Protein AF-A0AAN8PST0-F1 (afdb_monomer)

Structure (mmCIF, N/CA/C/O backbone):
data_AF-A0AAN8PST0-F1
#
_entry.id   AF-A0AAN8PST0-F1
#
loop_
_atom_site.group_PDB
_atom_site.id
_atom_site.type_symbol
_atom_site.label_atom_id
_atom_site.label_alt_id
_atom_site.label_comp_id
_atom_site.label_asym_id
_atom_site.label_entity_id
_atom_site.label_seq_id
_atom_site.pdbx_PDB_ins_code
_atom_site.Cartn_x
_atom_site.Cartn_y
_atom_site.Cartn_z
_atom_site.occupancy
_atom_site.B_iso_or_equiv
_atom_site.auth_seq_id
_atom_site.auth_comp_id
_atom_site.auth_asym_id
_atom_site.auth_atom_id
_atom_site.pdbx_PDB_model_num
ATOM 1 N N . MET A 1 1 ? 13.236 -20.912 12.919 1.00 39.41 1 MET A N 1
ATOM 2 C CA . MET A 1 1 ? 12.197 -20.122 12.227 1.00 39.41 1 MET A CA 1
ATOM 3 C C . MET A 1 1 ? 12.856 -19.506 11.008 1.00 39.41 1 MET A C 1
ATOM 5 O O . MET A 1 1 ? 13.842 -18.802 11.177 1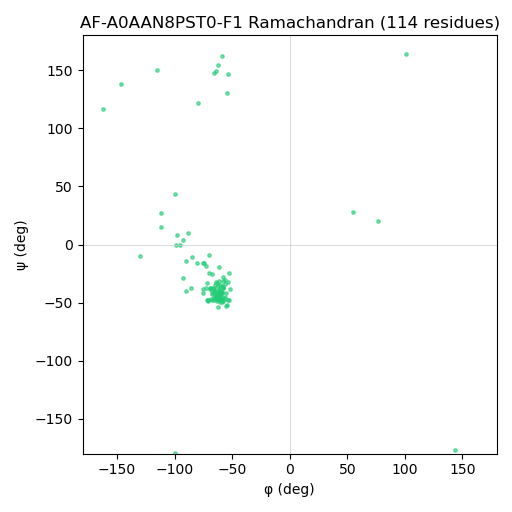.00 39.41 1 MET A O 1
ATOM 9 N N . ALA A 1 2 ? 12.441 -19.889 9.801 1.00 39.62 2 ALA A N 1
ATOM 10 C CA . ALA A 1 2 ? 13.000 -19.311 8.583 1.00 39.62 2 ALA A CA 1
ATOM 11 C C . ALA A 1 2 ? 12.338 -17.950 8.358 1.00 39.62 2 ALA A C 1
ATOM 13 O O . ALA A 1 2 ? 11.114 -17.884 8.284 1.00 39.62 2 ALA A O 1
ATOM 14 N N . ALA A 1 3 ? 13.145 -16.894 8.286 1.00 46.69 3 ALA A N 1
ATOM 15 C CA . ALA A 1 3 ? 12.686 -15.595 7.822 1.00 46.69 3 ALA A CA 1
ATOM 16 C C . ALA A 1 3 ? 12.045 -15.768 6.437 1.00 46.69 3 ALA A C 1
ATOM 18 O O . ALA A 1 3 ? 12.631 -16.429 5.569 1.00 46.69 3 ALA A O 1
ATOM 19 N N . SER A 1 4 ? 10.841 -15.226 6.250 1.00 51.72 4 SER A N 1
ATOM 20 C CA . SER A 1 4 ? 10.170 -15.207 4.945 1.00 51.72 4 SER A CA 1
ATOM 21 C C . SER A 1 4 ? 11.110 -14.572 3.910 1.00 51.72 4 SER A C 1
ATOM 23 O O . SER A 1 4 ? 11.889 -13.678 4.245 1.00 51.72 4 SER A O 1
ATOM 25 N N . ALA A 1 5 ? 11.068 -15.010 2.647 1.00 52.78 5 ALA A N 1
ATOM 26 C CA . ALA A 1 5 ? 11.904 -14.444 1.580 1.00 52.78 5 ALA A CA 1
ATOM 27 C C . ALA A 1 5 ? 11.778 -12.906 1.470 1.00 52.78 5 ALA A C 1
ATOM 29 O O . ALA A 1 5 ? 12.728 -12.246 1.052 1.00 52.78 5 ALA A O 1
ATOM 30 N N . ASN A 1 6 ? 10.655 -12.338 1.929 1.00 53.59 6 ASN A N 1
ATOM 31 C CA . ASN A 1 6 ? 10.428 -10.894 2.010 1.00 53.59 6 ASN A CA 1
ATOM 32 C C . ASN A 1 6 ? 11.248 -10.195 3.109 1.00 53.59 6 ASN A C 1
ATOM 34 O O . ASN A 1 6 ? 11.686 -9.066 2.925 1.00 53.59 6 ASN A O 1
ATOM 38 N N . GLU A 1 7 ? 11.520 -10.851 4.239 1.00 55.12 7 GLU A N 1
ATOM 39 C CA . GLU A 1 7 ? 12.299 -10.251 5.335 1.00 55.12 7 GLU A CA 1
ATOM 40 C C . GLU A 1 7 ? 13.781 -10.084 4.979 1.00 55.12 7 GLU A C 1
ATOM 42 O O . GLU A 1 7 ? 14.452 -9.205 5.513 1.00 55.12 7 GLU A O 1
ATOM 47 N N . ARG A 1 8 ? 14.288 -10.899 4.046 1.00 56.03 8 ARG A N 1
ATOM 48 C CA . ARG A 1 8 ? 15.674 -10.826 3.552 1.00 56.03 8 ARG A CA 1
ATOM 49 C C . ARG A 1 8 ? 15.897 -9.733 2.505 1.00 56.03 8 ARG A C 1
ATOM 51 O O . ARG A 1 8 ? 17.044 -9.379 2.263 1.00 56.03 8 ARG A O 1
ATOM 58 N N . ASN A 1 9 ? 14.822 -9.201 1.926 1.00 63.91 9 ASN A N 1
ATOM 59 C CA . ASN A 1 9 ? 14.846 -8.154 0.904 1.00 63.91 9 ASN A CA 1
ATOM 60 C C . ASN A 1 9 ? 14.276 -6.829 1.427 1.00 63.91 9 ASN A C 1
ATOM 62 O O . ASN A 1 9 ? 13.748 -6.043 0.645 1.00 63.91 9 ASN A O 1
ATOM 66 N N . ARG A 1 10 ? 14.360 -6.577 2.739 1.00 75.50 10 ARG A N 1
ATOM 67 C CA . ARG A 1 10 ? 13.925 -5.301 3.314 1.00 75.50 10 ARG A CA 1
ATOM 68 C C . ARG A 1 10 ? 14.794 -4.145 2.845 1.00 75.50 10 ARG A C 1
ATOM 70 O O . ARG A 1 10 ? 15.994 -4.291 2.628 1.00 75.50 10 ARG A O 1
ATOM 77 N N . GLY A 1 11 ? 14.159 -2.988 2.735 1.00 83.44 11 GLY A N 1
ATOM 78 C CA . GLY A 1 11 ? 14.768 -1.757 2.256 1.00 83.44 11 GLY A CA 1
ATOM 79 C C . GLY A 1 11 ? 13.778 -0.945 1.428 1.00 83.44 11 GLY A C 1
ATOM 80 O O . GLY A 1 11 ? 12.618 -1.347 1.290 1.00 83.44 11 GLY A O 1
ATOM 81 N N . PRO A 1 12 ? 14.227 0.187 0.873 1.00 88.62 12 PRO A N 1
ATOM 82 C CA . PRO A 1 12 ? 13.383 0.992 0.014 1.00 88.62 12 PRO A CA 1
ATOM 83 C C . PRO A 1 12 ? 13.015 0.226 -1.260 1.00 88.62 12 PRO A C 1
ATOM 85 O O . PRO A 1 12 ? 13.781 -0.601 -1.768 1.00 88.62 12 PRO A O 1
ATOM 88 N N . MET A 1 13 ? 11.828 0.522 -1.781 1.00 92.31 13 MET A N 1
ATOM 89 C CA . MET A 1 1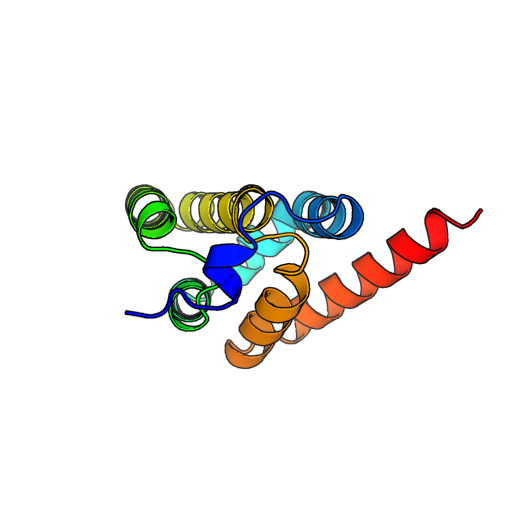3 ? 11.450 0.153 -3.141 1.00 92.31 13 MET A CA 1
ATOM 90 C C . MET A 1 13 ? 12.411 0.767 -4.163 1.00 92.31 13 MET A C 1
ATOM 92 O O . MET A 1 13 ? 13.116 1.732 -3.871 1.00 92.31 13 MET A O 1
ATOM 96 N N . ASN A 1 14 ? 12.406 0.233 -5.386 1.00 92.38 14 ASN A N 1
ATOM 97 C CA . ASN A 1 14 ? 13.058 0.919 -6.499 1.00 92.38 14 ASN A CA 1
ATOM 98 C C . ASN A 1 14 ? 12.395 2.288 -6.770 1.00 92.38 14 ASN A C 1
ATOM 100 O O . ASN A 1 14 ? 11.210 2.484 -6.485 1.00 92.38 14 ASN A O 1
ATOM 104 N N . ASP A 1 15 ? 13.155 3.222 -7.348 1.00 93.00 15 ASP A N 1
ATOM 105 C CA . ASP A 1 15 ? 12.728 4.617 -7.540 1.00 93.00 15 ASP A CA 1
ATOM 106 C C . ASP A 1 15 ? 11.448 4.751 -8.377 1.00 93.00 15 ASP A C 1
ATOM 108 O O . ASP A 1 15 ? 10.611 5.616 -8.111 1.00 93.00 15 ASP A O 1
ATOM 112 N N . LEU A 1 16 ? 11.275 3.877 -9.373 1.00 93.50 16 LEU A N 1
ATOM 113 C CA . LEU A 1 16 ? 10.095 3.846 -10.233 1.00 93.50 16 LEU A CA 1
ATOM 114 C C . LEU A 1 16 ? 8.833 3.540 -9.416 1.00 93.50 16 LEU A C 1
ATOM 116 O O . LEU A 1 16 ? 7.862 4.299 -9.461 1.00 93.50 16 LEU A O 1
ATOM 120 N N . ASP A 1 17 ? 8.847 2.447 -8.659 1.00 94.81 17 ASP A N 1
ATOM 121 C CA . ASP A 1 17 ? 7.717 2.008 -7.842 1.00 94.81 17 ASP A CA 1
ATOM 122 C C . ASP A 1 17 ? 7.453 2.970 -6.680 1.00 94.81 17 ASP A C 1
ATOM 124 O O . ASP A 1 17 ? 6.296 3.327 -6.426 1.00 94.81 17 ASP A O 1
ATOM 128 N N . TYR A 1 18 ? 8.519 3.463 -6.040 1.00 94.94 18 TYR A N 1
ATOM 129 C CA . TYR A 1 18 ? 8.438 4.504 -5.016 1.00 94.94 18 TYR A CA 1
ATOM 130 C C . TYR A 1 18 ? 7.703 5.734 -5.562 1.00 94.94 18 TYR A C 1
ATOM 132 O O . TYR A 1 18 ? 6.710 6.187 -4.987 1.00 94.94 18 TYR A O 1
ATOM 140 N N . TYR A 1 19 ? 8.136 6.244 -6.719 1.00 95.12 19 TYR A N 1
ATOM 141 C CA . TYR A 1 19 ? 7.522 7.404 -7.361 1.00 95.12 19 TYR A CA 1
ATOM 142 C C . TYR A 1 19 ? 6.047 7.163 -7.699 1.00 95.12 19 TYR A C 1
ATOM 144 O O . TYR A 1 19 ? 5.211 8.046 -7.494 1.00 95.12 19 TYR A O 1
ATOM 152 N N . VAL A 1 20 ? 5.696 5.978 -8.207 1.00 96.69 20 VAL A N 1
ATOM 153 C CA . VAL A 1 20 ? 4.311 5.649 -8.577 1.00 96.69 20 VAL A CA 1
ATOM 154 C C . VAL A 1 20 ? 3.390 5.670 -7.358 1.00 96.69 20 VAL A C 1
ATOM 156 O O . VAL A 1 20 ? 2.291 6.231 -7.449 1.00 96.69 20 VAL A O 1
ATOM 159 N N . ILE A 1 21 ? 3.821 5.103 -6.227 1.00 96.06 21 ILE A N 1
ATOM 160 C CA . ILE A 1 21 ? 3.046 5.130 -4.978 1.00 96.06 21 ILE A CA 1
ATOM 161 C C . ILE A 1 21 ? 2.971 6.560 -4.440 1.00 96.06 21 ILE A C 1
ATOM 163 O O . ILE A 1 21 ? 1.872 7.047 -4.163 1.00 96.06 21 ILE A O 1
ATOM 167 N N . GLN A 1 22 ? 4.101 7.268 -4.369 1.00 96.44 22 GLN A N 1
ATOM 168 C CA . GLN A 1 22 ? 4.169 8.638 -3.859 1.00 96.44 22 GLN A CA 1
ATOM 169 C C . GLN A 1 22 ? 3.267 9.593 -4.654 1.00 96.44 22 GLN A C 1
ATOM 171 O O . GLN A 1 22 ? 2.471 10.334 -4.074 1.00 96.44 22 GLN A O 1
ATOM 176 N N . LYS A 1 23 ? 3.318 9.539 -5.989 1.00 96.88 23 LYS A N 1
ATOM 177 C CA . LYS A 1 23 ? 2.478 10.358 -6.877 1.00 96.88 23 LYS A CA 1
ATOM 178 C C . LYS A 1 23 ? 0.985 10.091 -6.685 1.00 96.88 23 LYS A C 1
ATOM 180 O O . LYS A 1 23 ? 0.167 10.987 -6.881 1.00 96.88 23 LYS A O 1
ATOM 185 N N . ASN A 1 24 ? 0.621 8.863 -6.324 1.00 97.12 24 ASN A N 1
ATOM 186 C CA . ASN A 1 24 ? -0.764 8.448 -6.125 1.00 97.12 24 ASN A CA 1
ATOM 187 C C . ASN A 1 24 ? -1.205 8.475 -4.651 1.00 97.12 24 ASN A C 1
ATOM 189 O O . ASN A 1 24 ? -2.320 8.041 -4.361 1.00 97.12 24 ASN A O 1
ATOM 193 N N . MET A 1 25 ? -0.392 9.007 -3.732 1.00 95.94 25 MET A N 1
ATOM 194 C CA . MET A 1 25 ? -0.622 8.928 -2.284 1.00 95.94 25 MET A CA 1
ATOM 195 C C . MET A 1 25 ? -2.016 9.410 -1.862 1.00 95.94 25 MET A 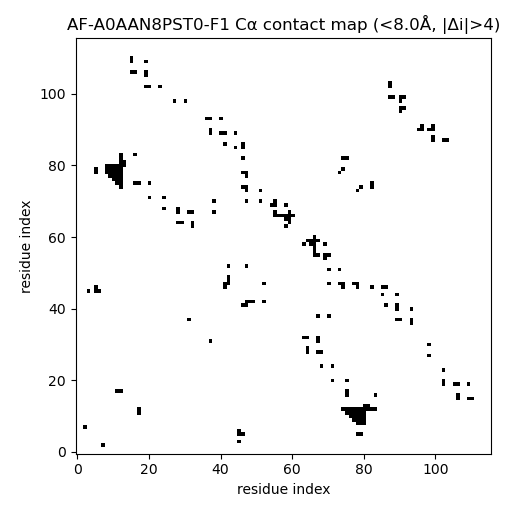C 1
ATOM 197 O O . MET A 1 25 ? -2.724 8.719 -1.129 1.00 95.94 25 MET A O 1
ATOM 201 N N . GLU A 1 26 ? -2.450 10.575 -2.349 1.00 95.50 26 GLU A N 1
ATOM 202 C CA . GLU A 1 26 ? -3.765 11.122 -2.001 1.00 95.50 26 GLU A CA 1
ATOM 203 C C . GLU A 1 26 ? -4.913 10.241 -2.509 1.00 95.50 26 GLU A C 1
ATOM 205 O O . GLU A 1 26 ? -5.844 9.936 -1.759 1.00 95.50 26 GLU A O 1
ATOM 210 N N . TYR A 1 27 ? -4.821 9.783 -3.760 1.00 95.94 27 TYR A N 1
ATOM 211 C CA . TYR A 1 27 ? -5.801 8.876 -4.352 1.00 95.94 27 TYR A CA 1
ATOM 212 C C . TYR A 1 27 ? -5.889 7.565 -3.562 1.00 95.94 27 TYR A C 1
ATOM 214 O O . TYR A 1 27 ? -6.987 7.136 -3.201 1.00 95.94 27 TYR A O 1
ATOM 222 N N . LEU A 1 28 ? -4.742 6.962 -3.234 1.00 95.81 28 LEU A N 1
ATOM 223 C CA . LEU A 1 28 ? -4.669 5.726 -2.455 1.00 95.81 28 LEU A CA 1
ATOM 224 C C . LEU A 1 28 ? -5.277 5.908 -1.066 1.00 95.81 28 LEU A C 1
ATOM 226 O O . LEU A 1 28 ? -6.115 5.109 -0.656 1.00 95.81 28 LEU A O 1
ATOM 230 N N . CYS A 1 29 ? -4.950 7.000 -0.376 1.00 94.56 29 CYS A N 1
ATOM 231 C CA . CYS A 1 29 ? -5.530 7.304 0.926 1.00 94.56 29 CYS A CA 1
ATOM 232 C C . CYS A 1 29 ? -7.061 7.409 0.886 1.00 94.56 29 CYS A C 1
ATOM 234 O O . CYS A 1 29 ? -7.718 6.982 1.832 1.00 94.56 29 CYS A O 1
ATOM 236 N N . VAL A 1 30 ? -7.646 7.968 -0.178 1.00 94.75 30 VAL A N 1
ATOM 237 C CA . VAL A 1 30 ? -9.109 8.065 -0.326 1.00 94.75 30 VAL A CA 1
ATOM 238 C C . VAL A 1 30 ? -9.729 6.696 -0.595 1.00 94.75 30 VAL A C 1
ATOM 240 O O . VAL A 1 30 ? -10.696 6.327 0.072 1.00 94.75 30 VAL A O 1
ATOM 243 N N . GLN A 1 31 ? -9.174 5.938 -1.542 1.00 94.38 31 GLN A N 1
ATOM 244 C CA . GLN A 1 31 ? -9.737 4.650 -1.952 1.00 94.38 31 GLN A CA 1
ATOM 245 C C . GLN A 1 31 ? -9.623 3.600 -0.847 1.00 94.38 31 GLN A C 1
ATOM 247 O O . GLN A 1 31 ? -10.612 2.956 -0.499 1.00 94.38 31 GLN A O 1
ATOM 252 N N . LEU A 1 32 ? -8.447 3.478 -0.229 1.00 92.38 32 LEU A N 1
ATOM 253 C CA . LEU A 1 32 ? -8.179 2.464 0.790 1.00 92.38 32 LEU A CA 1
ATOM 254 C C . LEU A 1 32 ? -8.885 2.763 2.119 1.00 92.38 32 LEU A C 1
ATOM 256 O O . LEU A 1 32 ? -9.126 1.853 2.904 1.00 92.38 32 LEU A O 1
ATOM 260 N N . ARG A 1 33 ? -9.324 4.008 2.368 1.00 87.75 33 ARG A N 1
ATOM 261 C CA . ARG A 1 33 ? -10.106 4.349 3.575 1.00 87.75 33 ARG A CA 1
ATOM 262 C C . ARG A 1 33 ? -11.436 3.606 3.651 1.00 87.75 33 ARG A C 1
ATOM 264 O O . ARG A 1 33 ? -12.032 3.525 4.724 1.00 87.75 33 ARG A O 1
ATOM 271 N N . THR A 1 34 ? -11.914 3.083 2.532 1.00 82.38 34 THR A N 1
ATOM 272 C CA . THR A 1 34 ? -13.195 2.380 2.462 1.00 82.38 34 THR A CA 1
ATOM 273 C C . THR A 1 34 ? -13.151 0.982 3.084 1.00 82.38 34 THR A C 1
ATOM 275 O O . THR A 1 34 ? -14.209 0.461 3.418 1.00 82.38 34 THR A O 1
ATOM 278 N N . SER A 1 35 ? -11.965 0.401 3.331 1.00 82.44 35 SER A N 1
ATOM 279 C CA . SER A 1 35 ? -11.835 -0.947 3.901 1.00 82.44 35 SER A CA 1
ATOM 280 C C . SER A 1 35 ? -10.608 -1.092 4.798 1.00 82.44 35 SER A C 1
ATOM 282 O O . SER A 1 35 ? -9.528 -0.620 4.467 1.00 82.44 35 SER A O 1
ATOM 284 N N . ASP A 1 36 ? -10.764 -1.766 5.937 1.00 80.94 36 ASP A N 1
ATOM 285 C CA . ASP A 1 36 ? -9.644 -2.128 6.824 1.00 80.94 36 ASP A CA 1
ATOM 286 C C . ASP A 1 36 ? -8.956 -3.441 6.406 1.00 80.94 36 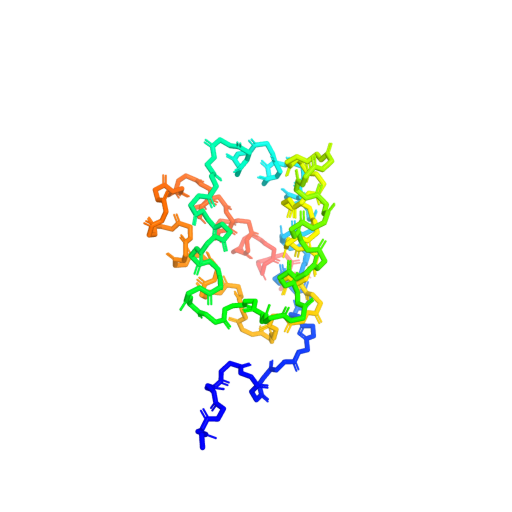ASP A C 1
ATOM 288 O O . ASP A 1 36 ? -7.861 -3.756 6.871 1.00 80.94 36 ASP A O 1
ATOM 292 N N . VAL A 1 37 ? -9.569 -4.188 5.478 1.00 87.25 37 VAL A N 1
ATOM 293 C CA . VAL A 1 37 ? -9.085 -5.498 5.014 1.00 87.25 37 VAL A CA 1
ATOM 294 C C . VAL A 1 37 ? -7.711 -5.391 4.357 1.00 87.25 37 VAL A C 1
ATOM 296 O O . VAL A 1 37 ? -6.872 -6.263 4.561 1.00 87.25 37 VAL A O 1
ATOM 299 N N . ILE A 1 38 ? -7.443 -4.299 3.634 1.00 88.81 38 ILE A N 1
ATOM 300 C CA . ILE A 1 38 ? -6.170 -4.118 2.926 1.00 88.81 38 ILE A CA 1
ATOM 301 C C . ILE A 1 38 ? -4.974 -4.115 3.881 1.00 88.81 38 ILE A C 1
ATOM 303 O O . ILE A 1 38 ? -3.981 -4.782 3.619 1.00 88.81 38 ILE A O 1
ATOM 307 N N . ILE A 1 39 ? -5.086 -3.431 5.023 1.00 88.81 39 ILE A N 1
ATOM 308 C CA . ILE A 1 39 ? -4.005 -3.351 6.011 1.00 88.81 39 ILE A CA 1
ATOM 309 C C . ILE A 1 39 ? -3.748 -4.732 6.619 1.00 88.81 39 ILE A C 1
ATOM 311 O O . ILE A 1 39 ? -2.603 -5.166 6.709 1.00 88.81 39 ILE A O 1
ATOM 315 N N . SER A 1 40 ? -4.815 -5.456 6.969 1.00 89.25 40 SER A N 1
ATOM 316 C CA . SER A 1 40 ? -4.710 -6.829 7.475 1.00 89.25 40 SER A CA 1
ATOM 317 C C . SER A 1 40 ? -4.027 -7.758 6.465 1.00 89.25 40 SER A C 1
ATOM 319 O O . SER A 1 40 ? -3.103 -8.496 6.815 1.00 89.25 40 SER A O 1
ATOM 321 N N . ASN A 1 41 ? -4.420 -7.659 5.193 1.00 89.19 41 ASN A N 1
ATOM 322 C CA . ASN A 1 41 ? -3.854 -8.458 4.113 1.00 89.19 41 ASN A CA 1
ATOM 323 C C . ASN A 1 41 ? -2.380 -8.114 3.862 1.00 89.19 41 ASN A C 1
ATOM 325 O O . ASN A 1 41 ? -1.579 -9.021 3.669 1.00 89.19 41 ASN A O 1
ATOM 329 N N . MET A 1 42 ? -1.978 -6.842 3.955 1.00 89.19 42 MET A N 1
ATOM 330 C CA . MET A 1 42 ? -0.566 -6.454 3.832 1.00 89.19 42 MET A CA 1
ATOM 331 C C . MET A 1 42 ? 0.322 -7.103 4.905 1.00 89.19 42 MET A C 1
ATOM 333 O O . MET A 1 42 ? 1.458 -7.473 4.611 1.00 89.19 42 MET A O 1
ATOM 337 N N . PHE A 1 43 ? -0.182 -7.298 6.127 1.00 88.81 43 PHE A N 1
ATOM 338 C CA . PHE A 1 43 ? 0.548 -8.060 7.147 1.00 88.81 43 PHE A CA 1
ATOM 339 C C . PHE A 1 43 ? 0.509 -9.569 6.898 1.00 88.81 43 PHE A C 1
ATOM 341 O O . PHE A 1 43 ? 1.526 -10.236 7.071 1.00 88.81 43 PHE A O 1
ATOM 348 N N . SER A 1 44 ? -0.644 -10.110 6.494 1.00 86.44 44 SER A N 1
ATOM 349 C CA . SER A 1 44 ? -0.796 -11.545 6.211 1.00 86.44 44 SER A CA 1
ATOM 350 C C . SER A 1 44 ? 0.087 -12.010 5.051 1.00 86.44 44 SER A C 1
ATOM 352 O O . SER A 1 44 ? 0.575 -13.134 5.059 1.00 86.44 44 SER A O 1
ATOM 354 N N . GLU A 1 45 ? 0.306 -11.147 4.063 1.00 83.75 45 GLU A N 1
ATOM 355 C CA . GLU A 1 45 ? 1.153 -11.410 2.896 1.00 83.75 45 GLU A CA 1
ATOM 356 C C . GLU A 1 45 ? 2.626 -11.028 3.155 1.00 83.75 45 GLU A C 1
ATOM 358 O O . GLU A 1 45 ? 3.439 -11.008 2.236 1.00 83.75 45 GLU A O 1
ATOM 363 N N . HIS A 1 46 ? 2.991 -10.716 4.408 1.00 84.50 46 HIS A N 1
ATOM 364 C CA . HIS A 1 46 ? 4.345 -10.322 4.819 1.00 84.50 46 HIS A CA 1
ATOM 365 C C . HIS A 1 46 ? 4.925 -9.132 4.035 1.00 84.50 46 HIS A C 1
ATOM 367 O O . HIS A 1 46 ? 6.144 -9.012 3.887 1.00 84.50 46 HIS A O 1
ATOM 373 N N . ILE A 1 47 ? 4.065 -8.244 3.533 1.00 87.12 47 ILE A N 1
ATOM 374 C CA . ILE A 1 47 ? 4.462 -6.999 2.862 1.00 87.12 47 ILE A CA 1
ATOM 375 C C . ILE A 1 47 ? 4.937 -5.983 3.911 1.00 87.12 47 ILE A C 1
ATOM 377 O O . ILE A 1 47 ? 5.919 -5.278 3.707 1.00 87.12 47 ILE A O 1
ATOM 381 N N . LEU A 1 48 ? 4.265 -5.961 5.063 1.00 88.06 48 LEU A N 1
ATOM 382 C CA . LEU A 1 48 ? 4.624 -5.183 6.251 1.00 88.06 48 LEU A CA 1
ATOM 383 C C . LEU A 1 48 ? 4.979 -6.135 7.409 1.00 88.06 48 LEU A C 1
ATOM 385 O O . LEU A 1 48 ? 4.438 -7.242 7.471 1.00 88.06 48 LEU A O 1
ATOM 389 N N . ASN A 1 49 ? 5.874 -5.741 8.328 1.00 86.12 49 ASN A N 1
ATOM 390 C CA . ASN A 1 49 ? 6.183 -6.551 9.529 1.00 86.12 49 ASN A CA 1
ATOM 391 C C . ASN A 1 49 ? 5.452 -6.066 10.789 1.00 86.12 49 ASN A C 1
ATOM 393 O O . ASN A 1 49 ? 4.700 -5.095 10.800 1.00 86.12 49 ASN A O 1
ATOM 397 N N . SER A 1 50 ? 5.722 -6.762 11.891 1.00 84.56 50 SER A N 1
ATOM 398 C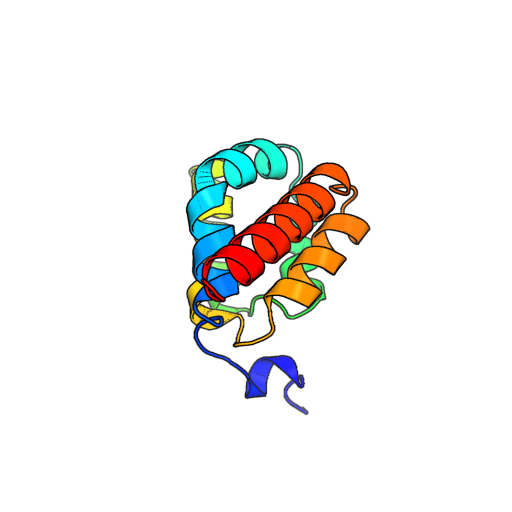 CA . SER A 1 50 ? 5.304 -6.392 13.238 1.00 84.56 50 SER A CA 1
ATOM 399 C C . SER A 1 50 ? 5.791 -5.012 13.697 1.00 84.56 50 SER A C 1
ATOM 401 O O . SER A 1 50 ? 5.081 -4.365 14.456 1.00 84.56 50 SER A O 1
ATOM 403 N N . GLU A 1 51 ? 6.957 -4.535 13.252 1.00 84.44 51 GLU A N 1
ATOM 404 C CA . GLU A 1 51 ? 7.448 -3.194 13.618 1.00 84.44 51 GLU A CA 1
ATOM 405 C C . GLU A 1 51 ? 6.653 -2.087 12.909 1.00 84.44 51 GLU A C 1
ATOM 407 O O . GLU A 1 51 ? 6.353 -1.045 13.494 1.00 84.44 51 GLU A O 1
ATOM 412 N N . ASP A 1 52 ? 6.272 -2.320 11.651 1.00 88.38 52 ASP A N 1
ATOM 413 C CA . ASP A 1 52 ? 5.380 -1.448 10.888 1.00 88.38 52 ASP A CA 1
ATOM 414 C C . ASP A 1 52 ? 3.972 -1.447 11.511 1.00 88.38 52 ASP A C 1
ATOM 416 O O . ASP A 1 52 ? 3.322 -0.401 11.595 1.00 88.38 52 ASP A O 1
ATOM 420 N N . ARG A 1 53 ? 3.518 -2.607 12.012 1.00 88.25 53 ARG A N 1
ATOM 421 C CA . ARG A 1 53 ? 2.193 -2.791 12.624 1.00 88.25 53 ARG A CA 1
ATOM 422 C C . ARG A 1 53 ? 1.925 -1.824 13.762 1.00 88.25 53 ARG A C 1
ATOM 424 O O . ARG A 1 53 ? 0.921 -1.118 13.712 1.00 88.25 53 ARG A O 1
ATOM 431 N N . GLU A 1 54 ? 2.821 -1.744 14.739 1.00 89.06 54 GLU A N 1
ATOM 432 C CA . GLU A 1 54 ? 2.631 -0.859 15.891 1.00 89.06 54 GLU A CA 1
ATOM 433 C C . GLU A 1 54 ? 2.510 0.612 15.454 1.00 89.06 54 GLU A C 1
ATOM 435 O O . GLU A 1 54 ? 1.645 1.352 15.929 1.00 89.06 54 GLU A O 1
ATOM 440 N N . LYS A 1 55 ? 3.337 1.052 14.497 1.00 90.00 55 LYS A N 1
ATOM 441 C CA . LYS A 1 55 ? 3.286 2.425 13.964 1.00 90.00 55 LYS A CA 1
ATOM 442 C C . LYS A 1 55 ? 1.957 2.709 13.268 1.00 90.00 55 LYS A C 1
ATOM 444 O O . LYS A 1 55 ? 1.392 3.788 13.448 1.00 90.00 55 LYS A O 1
ATOM 449 N N . ILE A 1 56 ? 1.468 1.756 12.479 1.00 91.50 56 ILE A N 1
ATOM 450 C CA . ILE A 1 56 ? 0.238 1.890 11.696 1.00 91.50 56 ILE A CA 1
ATOM 451 C C . ILE A 1 56 ? -0.987 1.871 12.610 1.00 91.50 56 ILE A C 1
ATOM 453 O O . ILE A 1 56 ? -1.822 2.768 12.498 1.00 91.50 56 ILE A O 1
ATOM 457 N N . GLU A 1 57 ? -1.078 0.922 13.542 1.00 89.88 57 GLU A N 1
ATOM 458 C CA . GLU A 1 57 ? -2.197 0.796 14.487 1.00 89.88 57 GLU A CA 1
ATOM 459 C C . GLU A 1 57 ? -2.343 2.072 15.335 1.00 89.88 57 GLU A C 1
ATOM 461 O O . GLU A 1 57 ? -3.408 2.694 15.333 1.00 89.88 57 GLU A O 1
ATOM 466 N N . ASN A 1 58 ? -1.239 2.584 15.892 1.00 90.38 58 ASN A N 1
ATOM 467 C CA . ASN A 1 58 ? -1.211 3.851 16.637 1.00 90.38 58 ASN A CA 1
ATOM 468 C C . ASN A 1 58 ? -1.726 5.065 15.833 1.00 90.38 58 ASN A C 1
ATOM 470 O O . ASN A 1 58 ? -2.230 6.047 16.394 1.00 90.38 58 ASN A O 1
ATOM 474 N N . LYS A 1 59 ? -1.545 5.066 14.506 1.00 92.19 59 LYS A N 1
ATOM 475 C CA . LYS A 1 59 ? -2.023 6.142 13.622 1.00 92.19 59 LYS A CA 1
ATOM 476 C C . LYS A 1 59 ? -3.469 5.911 13.193 1.00 92.19 59 LYS A C 1
ATOM 478 O O . LYS A 1 59 ? -4.219 6.887 13.133 1.00 92.19 59 LYS A O 1
ATOM 483 N N . MET A 1 60 ? -3.858 4.660 12.945 1.00 89.38 60 MET A N 1
ATOM 484 C CA . MET A 1 60 ? -5.223 4.253 12.600 1.00 89.38 60 MET A CA 1
ATOM 485 C C . MET A 1 60 ? -6.220 4.632 13.696 1.00 89.38 60 MET A C 1
ATOM 487 O O . MET A 1 60 ? -7.271 5.180 13.367 1.00 89.38 60 MET A O 1
ATOM 491 N N . GLU A 1 61 ? -5.859 4.455 14.972 1.00 89.62 61 GLU A N 1
ATOM 492 C CA . GLU A 1 61 ? -6.689 4.862 16.119 1.00 89.62 61 GLU A CA 1
ATOM 493 C C . GLU A 1 61 ? -7.058 6.352 16.092 1.00 89.62 61 GLU A C 1
ATOM 495 O O . GLU A 1 61 ? -8.150 6.749 16.493 1.00 89.62 61 GLU A O 1
ATOM 500 N N . LYS A 1 62 ? -6.150 7.197 15.592 1.00 90.62 62 LYS A N 1
ATOM 501 C CA . LYS A 1 62 ? -6.336 8.655 15.541 1.00 90.62 62 LYS A CA 1
ATOM 502 C C . LYS A 1 62 ? -7.001 9.103 14.248 1.00 90.62 62 LYS A C 1
ATOM 504 O O . LYS A 1 62 ? -7.778 10.053 14.230 1.00 90.6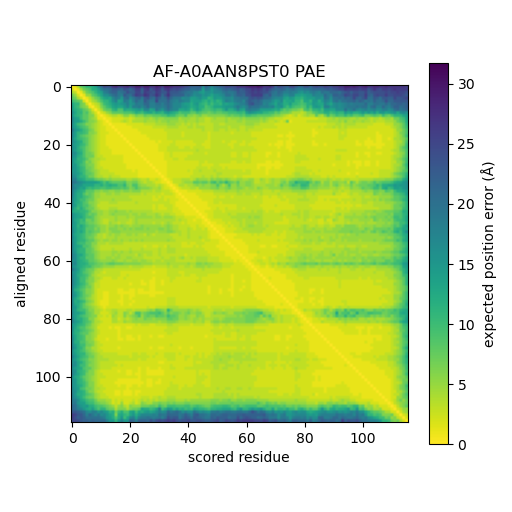2 62 LYS A O 1
ATOM 509 N N . SER A 1 63 ? -6.617 8.495 13.132 1.00 91.62 63 SER A N 1
ATOM 510 C CA . SER A 1 63 ? -7.136 8.823 11.813 1.00 91.62 63 SER A CA 1
ATOM 511 C C . SER A 1 63 ? -6.835 7.696 10.839 1.00 91.62 63 SER A C 1
ATOM 513 O O . SER A 1 63 ? -5.681 7.479 10.469 1.00 91.62 63 SER A O 1
ATOM 515 N N . LYS A 1 64 ? -7.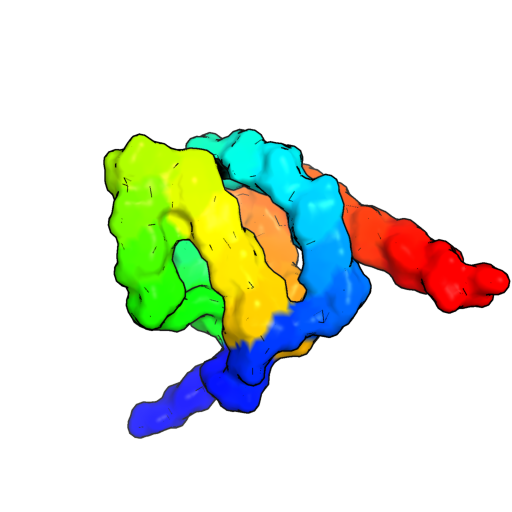894 7.068 10.319 1.00 89.62 64 LYS A N 1
ATOM 516 C CA . LYS A 1 64 ? -7.786 6.031 9.286 1.00 89.62 64 LYS A CA 1
ATOM 517 C C . LYS A 1 64 ? -6.949 6.480 8.083 1.00 89.62 64 LYS A C 1
ATOM 519 O O . LYS A 1 64 ? -6.134 5.721 7.577 1.00 89.62 64 LYS A O 1
ATOM 524 N N . ARG A 1 65 ? -7.078 7.750 7.668 1.00 91.94 65 ARG A N 1
ATOM 525 C CA . ARG A 1 65 ? -6.242 8.328 6.600 1.00 91.94 65 ARG A CA 1
ATOM 526 C C . ARG A 1 65 ? -4.757 8.299 6.967 1.00 91.94 65 ARG A C 1
ATOM 528 O O . ARG A 1 65 ? -3.964 7.830 6.164 1.00 91.94 65 ARG A O 1
ATOM 535 N N . LYS A 1 66 ? -4.388 8.772 8.164 1.00 92.88 66 LYS A N 1
ATOM 536 C CA . LYS A 1 66 ? -2.983 8.791 8.609 1.00 92.88 66 LYS A CA 1
ATOM 537 C C . LYS A 1 66 ? -2.412 7.387 8.768 1.00 92.88 66 LYS A C 1
ATOM 539 O O . LYS A 1 66 ? -1.234 7.189 8.502 1.00 92.88 66 LYS A O 1
ATOM 544 N N . GLY A 1 67 ? -3.225 6.429 9.207 1.00 93.75 67 GLY A N 1
ATOM 545 C CA . GLY A 1 67 ? -2.817 5.030 9.285 1.00 93.75 67 GLY A CA 1
ATOM 546 C C . GLY A 1 67 ? -2.501 4.435 7.914 1.00 93.75 67 GLY A C 1
ATOM 547 O O . GLY A 1 67 ? -1.438 3.850 7.743 1.00 93.75 67 GLY A O 1
ATOM 548 N N . ILE A 1 68 ? -3.360 4.672 6.918 1.00 94.19 68 ILE A N 1
ATOM 549 C CA . ILE A 1 68 ? -3.118 4.246 5.529 1.00 94.19 68 ILE A CA 1
ATOM 550 C C . ILE A 1 68 ? -1.884 4.928 4.944 1.00 94.19 68 ILE A C 1
ATOM 552 O O . ILE A 1 68 ? -1.041 4.260 4.362 1.00 94.19 68 ILE A O 1
ATOM 556 N N . GLU A 1 69 ? -1.757 6.241 5.120 1.00 94.94 69 GLU A N 1
ATOM 557 C CA . GLU A 1 69 ? -0.582 6.995 4.677 1.00 94.94 69 GLU A CA 1
ATOM 558 C C . GLU A 1 69 ? 0.700 6.415 5.289 1.00 94.94 69 GLU A C 1
ATOM 560 O O . GLU A 1 69 ? 1.652 6.135 4.572 1.00 94.94 69 GLU A O 1
ATOM 565 N N . THR A 1 70 ? 0.678 6.115 6.592 1.00 94.75 70 THR A N 1
ATOM 566 C CA . THR A 1 70 ? 1.801 5.469 7.290 1.00 94.75 70 THR A CA 1
ATOM 567 C C . THR A 1 70 ? 2.093 4.082 6.719 1.00 94.75 70 THR A C 1
ATOM 569 O O . THR A 1 70 ? 3.254 3.745 6.521 1.00 94.75 70 THR A O 1
ATOM 572 N N . ALA A 1 71 ? 1.066 3.289 6.406 1.00 94.38 71 ALA A N 1
ATOM 573 C CA . ALA A 1 71 ? 1.243 1.968 5.808 1.00 94.38 71 ALA A CA 1
ATOM 574 C C . ALA A 1 71 ? 1.867 2.036 4.408 1.00 94.38 71 ALA A C 1
ATOM 576 O O . ALA A 1 71 ? 2.734 1.227 4.087 1.00 94.38 71 ALA A O 1
ATOM 577 N N . LEU A 1 72 ? 1.468 3.016 3.593 1.00 95.31 72 LEU A N 1
ATOM 578 C CA . LEU A 1 72 ? 2.047 3.254 2.269 1.00 95.31 72 LEU A CA 1
ATOM 579 C C . LEU A 1 72 ? 3.487 3.774 2.366 1.00 95.31 72 LEU A C 1
ATOM 581 O O . LEU A 1 72 ? 4.331 3.369 1.572 1.00 95.31 72 LEU A O 1
ATOM 585 N N . THR A 1 73 ? 3.796 4.619 3.352 1.00 94.94 73 THR A N 1
ATOM 586 C CA . THR A 1 73 ? 5.175 5.039 3.637 1.00 94.94 73 THR A CA 1
ATOM 587 C C . THR A 1 73 ? 6.041 3.856 4.062 1.00 94.94 73 THR A C 1
ATOM 589 O O . THR A 1 73 ? 7.100 3.657 3.476 1.00 94.94 73 THR A O 1
ATOM 592 N N . CYS A 1 74 ? 5.576 3.021 4.999 1.00 93.44 74 CYS A N 1
ATOM 593 C CA . CYS A 1 74 ? 6.276 1.791 5.379 1.00 93.44 74 CYS A CA 1
ATOM 594 C C . CYS A 1 74 ? 6.504 0.889 4.160 1.00 93.44 74 CYS A C 1
ATOM 596 O O . CYS A 1 74 ? 7.621 0.457 3.914 1.00 93.44 74 CYS A O 1
ATOM 598 N N . LEU A 1 75 ? 5.479 0.673 3.336 1.00 93.62 75 LEU A N 1
ATOM 599 C CA . LEU A 1 75 ? 5.604 -0.099 2.102 1.00 93.62 75 LEU A CA 1
ATOM 600 C C . LEU A 1 75 ? 6.738 0.428 1.200 1.00 93.62 75 LEU A C 1
ATOM 602 O O . LEU A 1 75 ? 7.561 -0.360 0.741 1.00 93.62 75 LEU A O 1
ATOM 606 N N . MET A 1 76 ? 6.802 1.743 0.976 1.00 94.12 76 MET A N 1
ATOM 607 C CA . MET A 1 76 ? 7.825 2.370 0.132 1.00 94.12 76 MET A CA 1
ATOM 608 C C . MET A 1 76 ? 9.237 2.312 0.732 1.00 94.12 76 MET A C 1
ATOM 610 O O . MET A 1 76 ? 10.205 2.153 -0.009 1.00 94.12 76 MET A O 1
ATOM 614 N N . GLU A 1 77 ? 9.370 2.469 2.049 1.00 91.31 77 GLU A N 1
ATOM 615 C CA . GLU A 1 77 ? 10.666 2.611 2.731 1.00 91.31 77 GLU A CA 1
ATOM 616 C C . GLU A 1 77 ? 11.246 1.285 3.241 1.00 91.31 77 GLU A C 1
ATOM 618 O O . GLU A 1 77 ? 12.465 1.151 3.354 1.00 91.31 77 GLU A O 1
ATOM 623 N N . SER A 1 78 ? 10.392 0.315 3.574 1.00 85.25 78 SER A N 1
ATOM 624 C CA . SER A 1 78 ? 10.783 -0.936 4.233 1.00 85.25 78 SER A CA 1
ATOM 625 C C . SER A 1 78 ? 10.250 -2.202 3.556 1.00 85.25 78 SER A C 1
ATOM 627 O O . SER A 1 78 ? 10.707 -3.295 3.906 1.00 85.25 78 SER A O 1
ATOM 629 N N . GLY A 1 79 ? 9.341 -2.082 2.579 1.00 80.62 79 GLY A N 1
ATOM 630 C CA . GLY A 1 79 ? 8.733 -3.226 1.892 1.00 80.62 79 GLY A CA 1
ATOM 631 C C . GLY A 1 79 ? 9.712 -4.028 1.029 1.00 80.62 79 GLY A C 1
ATOM 632 O O . GLY A 1 79 ? 9.519 -5.226 0.839 1.00 80.62 79 GLY A O 1
ATOM 633 N N . GLY A 1 80 ? 10.789 -3.402 0.555 1.00 86.69 80 GLY A N 1
ATOM 634 C CA . GLY A 1 80 ? 11.794 -4.024 -0.299 1.00 86.69 80 GLY A CA 1
ATOM 635 C C . GLY A 1 80 ? 11.656 -3.676 -1.777 1.00 86.69 80 GLY A C 1
ATOM 636 O O . GLY A 1 80 ? 10.607 -3.233 -2.243 1.00 86.69 80 GLY A O 1
ATOM 637 N N . VAL A 1 81 ? 12.723 -3.940 -2.538 1.00 86.75 81 VAL A N 1
ATOM 638 C CA . VAL A 1 81 ? 12.870 -3.541 -3.956 1.00 86.75 81 VAL A CA 1
ATOM 639 C C . VAL A 1 81 ? 11.703 -3.997 -4.839 1.00 86.75 81 VAL A C 1
ATOM 641 O O . VAL A 1 81 ? 11.339 -3.287 -5.772 1.00 86.75 81 VAL A O 1
ATOM 644 N N . ASN A 1 82 ? 11.099 -5.147 -4.520 1.00 86.00 82 ASN A N 1
ATOM 645 C CA . ASN A 1 82 ? 10.034 -5.775 -5.305 1.00 86.00 82 ASN A CA 1
ATOM 646 C C . ASN A 1 82 ? 8.669 -5.775 -4.597 1.00 86.00 82 ASN A C 1
ATOM 648 O O . ASN A 1 82 ? 7.783 -6.515 -5.010 1.00 86.00 82 ASN A O 1
ATOM 652 N N . ALA A 1 83 ? 8.467 -4.990 -3.531 1.00 90.44 83 ALA A N 1
ATOM 653 C CA . ALA A 1 83 ? 7.209 -5.022 -2.774 1.00 90.44 83 ALA A CA 1
ATOM 654 C C . ALA A 1 83 ? 5.999 -4.432 -3.514 1.00 90.44 83 ALA A C 1
ATOM 656 O O . ALA A 1 83 ? 4.867 -4.586 -3.053 1.00 90.44 83 ALA A O 1
ATOM 657 N N . PHE A 1 84 ? 6.212 -3.790 -4.664 1.00 93.75 84 PHE A N 1
ATOM 658 C CA . PHE A 1 84 ? 5.126 -3.236 -5.460 1.00 93.75 84 PHE A CA 1
ATOM 659 C C . PHE A 1 84 ? 4.219 -4.337 -6.011 1.00 93.75 84 PHE A C 1
ATOM 661 O O . PHE A 1 84 ? 3.005 -4.248 -5.861 1.00 93.75 84 PHE A O 1
ATOM 668 N N . ASP A 1 85 ? 4.779 -5.398 -6.597 1.00 93.62 85 ASP A N 1
ATOM 669 C CA . ASP A 1 85 ? 3.977 -6.472 -7.196 1.00 93.62 85 ASP A CA 1
ATOM 670 C C . ASP A 1 85 ? 3.143 -7.243 -6.143 1.00 93.62 85 ASP A C 1
ATOM 672 O O . ASP A 1 85 ? 1.931 -7.363 -6.336 1.00 93.62 85 ASP A O 1
ATOM 676 N N . PRO A 1 86 ? 3.690 -7.652 -4.976 1.00 92.69 86 PRO A N 1
ATOM 677 C CA . PRO A 1 86 ? 2.894 -8.181 -3.866 1.00 92.69 86 PRO A CA 1
ATOM 678 C C . PRO A 1 86 ? 1.820 -7.209 -3.370 1.00 92.69 86 PRO A C 1
ATOM 680 O O . PRO A 1 86 ? 0.713 -7.623 -3.025 1.00 92.69 86 PRO A O 1
ATOM 683 N N . PHE A 1 87 ? 2.104 -5.903 -3.347 1.00 94.25 87 PHE A N 1
ATOM 684 C CA . PHE A 1 87 ? 1.101 -4.902 -2.989 1.00 94.25 87 PHE A CA 1
ATOM 685 C C . PHE A 1 87 ? -0.037 -4.833 -4.016 1.00 94.25 87 PHE A C 1
ATOM 687 O O . PHE A 1 87 ? -1.205 -4.777 -3.631 1.00 94.25 87 PHE A O 1
ATOM 694 N N . ILE A 1 88 ? 0.272 -4.913 -5.311 1.00 96.06 88 ILE A N 1
ATOM 695 C CA . ILE A 1 88 ? -0.725 -5.015 -6.382 1.00 96.06 88 ILE A CA 1
ATOM 696 C C . ILE A 1 88 ? -1.585 -6.277 -6.217 1.00 96.06 88 ILE A C 1
ATOM 698 O O . ILE A 1 88 ? -2.811 -6.193 -6.292 1.00 96.06 88 ILE A O 1
ATOM 702 N N . GLU A 1 89 ? -0.979 -7.431 -5.939 1.00 94.31 89 GLU A N 1
ATOM 703 C CA . GLU A 1 89 ? -1.718 -8.670 -5.661 1.00 94.31 89 GLU A CA 1
ATOM 704 C C . GLU A 1 89 ? -2.624 -8.539 -4.431 1.00 94.31 89 GLU A C 1
ATOM 706 O O . GLU A 1 89 ? -3.781 -8.964 -4.453 1.00 94.31 89 GLU A O 1
ATOM 711 N N . CYS A 1 90 ? -2.131 -7.888 -3.379 1.00 93.44 90 CYS A N 1
ATOM 712 C CA . CYS A 1 90 ? -2.893 -7.601 -2.170 1.00 93.44 90 CYS A CA 1
ATOM 713 C C . CYS A 1 90 ? -4.114 -6.706 -2.454 1.00 93.44 90 CYS A C 1
ATOM 715 O O . CYS A 1 90 ? -5.195 -6.943 -1.904 1.00 93.44 90 CYS A O 1
ATOM 717 N N . LEU A 1 91 ? -3.989 -5.724 -3.354 1.00 95.12 91 LEU A N 1
ATOM 718 C CA . LEU A 1 91 ? -5.110 -4.891 -3.799 1.00 95.12 91 LEU A CA 1
ATOM 719 C C . LEU A 1 91 ? -6.180 -5.715 -4.525 1.00 95.12 91 LEU A C 1
ATOM 721 O O . LEU A 1 91 ? -7.355 -5.582 -4.184 1.00 95.12 91 LEU A O 1
ATOM 725 N N . TYR A 1 92 ? -5.798 -6.603 -5.449 1.00 94.56 92 TYR A N 1
ATOM 726 C CA . TYR A 1 92 ? -6.752 -7.498 -6.121 1.00 94.56 92 TYR A CA 1
ATOM 727 C C . TYR A 1 92 ? -7.463 -8.424 -5.125 1.00 94.56 92 TYR A C 1
ATOM 729 O O . TYR A 1 92 ? -8.690 -8.491 -5.105 1.00 94.56 92 TYR A O 1
ATOM 737 N N . LYS A 1 93 ? -6.714 -9.075 -4.224 1.00 92.06 93 LYS A N 1
ATOM 738 C CA . LYS A 1 93 ? -7.280 -9.942 -3.169 1.00 92.06 93 LYS A CA 1
ATOM 739 C C . LYS A 1 93 ? -8.258 -9.202 -2.252 1.00 92.06 93 LYS A C 1
ATOM 741 O O . LYS A 1 93 ? -9.163 -9.809 -1.689 1.00 92.06 93 LYS A O 1
ATOM 746 N N . SER A 1 94 ? -8.072 -7.894 -2.100 1.00 92.06 94 SER A N 1
ATOM 747 C CA . SER A 1 94 ? -8.896 -7.032 -1.252 1.00 92.06 94 SER A CA 1
ATOM 748 C C . SER A 1 94 ? -10.065 -6.370 -2.002 1.00 92.06 94 SER A C 1
ATOM 750 O O . SER A 1 94 ? -10.771 -5.563 -1.400 1.00 92.06 94 SER A O 1
ATOM 752 N N . GLY A 1 95 ? -10.273 -6.683 -3.289 1.00 93.25 95 GLY A N 1
ATOM 753 C CA . GLY A 1 95 ? -11.352 -6.127 -4.118 1.00 93.25 95 GLY A CA 1
ATOM 754 C C . GLY A 1 95 ? -11.109 -4.694 -4.607 1.00 93.25 95 GLY A C 1
ATOM 755 O O . GLY A 1 95 ? -12.052 -3.981 -4.943 1.00 93.25 95 GLY A O 1
ATOM 756 N N . PHE A 1 96 ? -9.852 -4.243 -4.616 1.00 95.19 96 PHE A N 1
ATOM 757 C CA . PHE A 1 96 ? -9.439 -2.928 -5.111 1.00 95.19 96 PHE A CA 1
ATOM 758 C C . PHE A 1 96 ? -8.869 -3.009 -6.534 1.00 95.19 96 PHE A C 1
ATOM 760 O O . PHE A 1 96 ? -7.856 -2.375 -6.845 1.00 95.19 96 PHE A O 1
ATOM 767 N N . ASP A 1 97 ? -9.515 -3.773 -7.418 1.00 96.12 97 ASP A N 1
ATOM 768 C CA . ASP A 1 97 ? -9.056 -4.013 -8.791 1.00 96.12 97 ASP A CA 1
ATOM 769 C C . ASP A 1 97 ? -8.827 -2.705 -9.560 1.00 96.12 97 ASP A C 1
ATOM 771 O O . ASP A 1 97 ? -7.811 -2.5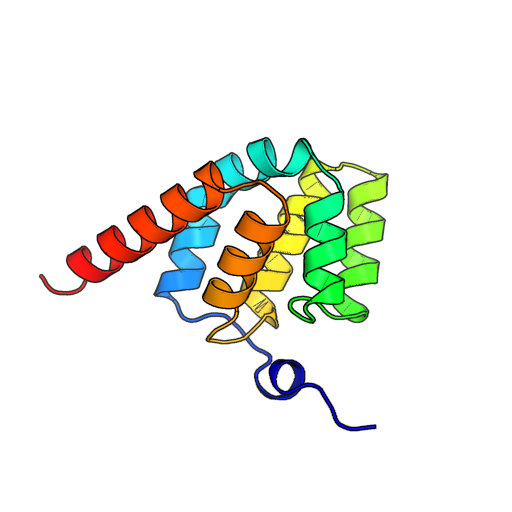26 -10.230 1.00 96.12 97 ASP A O 1
ATOM 775 N N . HIS A 1 98 ? -9.730 -1.730 -9.410 1.00 95.94 98 HIS A N 1
ATOM 776 C CA . HIS A 1 98 ? -9.613 -0.422 -10.063 1.00 95.94 98 HIS A CA 1
ATOM 777 C C . HIS A 1 98 ? -8.396 0.378 -9.587 1.00 95.94 98 HIS A C 1
ATOM 779 O O . HIS A 1 98 ? -7.808 1.135 -10.363 1.00 95.94 98 HIS A O 1
ATOM 785 N N . VAL A 1 99 ? -8.002 0.222 -8.320 1.00 96.94 99 VAL A N 1
ATOM 786 C CA . VAL A 1 99 ? -6.795 0.845 -7.760 1.00 96.94 99 VAL A CA 1
ATOM 787 C C . VAL A 1 99 ? -5.556 0.153 -8.316 1.00 96.94 99 VAL A C 1
ATOM 789 O O . VAL A 1 99 ? -4.656 0.838 -8.805 1.00 96.94 99 VAL A O 1
ATOM 792 N N . ALA A 1 100 ? -5.537 -1.182 -8.302 1.00 97.19 100 ALA A N 1
ATOM 793 C CA . ALA A 1 100 ? -4.438 -1.988 -8.824 1.00 97.19 100 ALA A CA 1
ATOM 794 C C . ALA A 1 100 ? -4.169 -1.689 -10.311 1.00 97.19 100 ALA A C 1
ATOM 796 O O . ALA A 1 100 ? -3.042 -1.370 -10.695 1.00 97.19 100 ALA A O 1
ATOM 797 N N . GLU A 1 101 ? -5.214 -1.686 -11.142 1.00 97.69 101 GLU A N 1
ATOM 798 C CA . GLU A 1 101 ? -5.114 -1.373 -12.572 1.00 97.69 101 GLU A CA 1
ATOM 799 C C . GLU A 1 101 ? -4.601 0.047 -12.832 1.00 97.69 101 GLU A C 1
ATOM 801 O O . GLU A 1 101 ? -3.790 0.272 -13.739 1.00 97.69 101 GLU A O 1
ATOM 806 N N . LYS A 1 102 ? -5.033 1.025 -12.025 1.00 97.25 102 LYS A N 1
ATOM 807 C CA . LYS A 1 102 ? -4.526 2.395 -12.129 1.00 97.25 102 LYS A CA 1
ATOM 808 C C . LYS A 1 102 ? -3.030 2.462 -11.817 1.00 97.25 102 LYS A C 1
ATOM 810 O O . LYS A 1 102 ? -2.292 3.073 -12.590 1.00 97.25 102 LYS A O 1
ATOM 815 N N . LEU A 1 103 ? -2.578 1.830 -10.736 1.00 97.19 103 LEU A N 1
ATOM 816 C CA . LEU A 1 103 ? -1.163 1.830 -10.359 1.00 97.19 103 LEU A CA 1
ATOM 817 C C . LEU A 1 103 ? -0.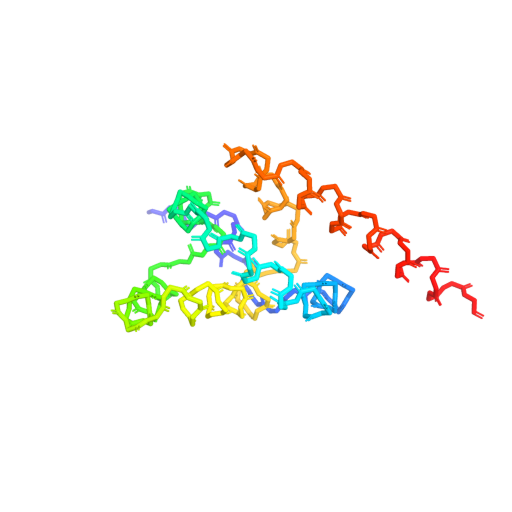287 1.136 -11.409 1.00 97.19 103 LEU A C 1
ATOM 819 O O . LEU A 1 103 ? 0.736 1.692 -11.804 1.00 97.19 103 LEU A O 1
ATOM 823 N N . LYS A 1 104 ? -0.712 -0.016 -11.946 1.00 96.88 104 LYS A N 1
ATOM 824 C CA . LYS A 1 104 ? 0.006 -0.707 -13.036 1.00 96.88 104 LYS A CA 1
ATOM 825 C C . LYS A 1 104 ? 0.118 0.160 -14.288 1.00 96.88 104 LYS A C 1
ATOM 827 O O . LYS A 1 104 ? 1.173 0.209 -14.923 1.00 96.88 104 LYS A O 1
ATOM 832 N N . ARG A 1 105 ? -0.958 0.871 -14.644 1.00 96.44 105 ARG A N 1
ATOM 833 C CA . ARG A 1 105 ? -0.956 1.810 -15.773 1.00 96.44 105 ARG A CA 1
ATOM 834 C C . ARG A 1 105 ? 0.022 2.959 -15.545 1.00 96.44 105 ARG A C 1
ATOM 836 O O . ARG A 1 105 ? 0.737 3.323 -16.474 1.00 96.44 105 ARG A O 1
ATOM 843 N N . ASP A 1 106 ? 0.053 3.521 -14.342 1.00 95.88 106 ASP A N 1
ATOM 844 C CA . ASP A 1 106 ? 0.954 4.623 -14.004 1.00 95.88 106 ASP A CA 1
ATOM 845 C C . ASP A 1 106 ? 2.422 4.170 -13.965 1.00 95.88 106 ASP A C 1
ATOM 847 O O . ASP A 1 106 ? 3.269 4.881 -14.507 1.00 95.88 106 ASP A O 1
ATOM 851 N N . ARG A 1 107 ? 2.715 2.961 -13.456 1.00 95.50 107 ARG A N 1
ATOM 852 C CA . ARG A 1 107 ? 4.053 2.350 -13.548 1.00 95.50 107 ARG A CA 1
ATOM 853 C C . ARG A 1 107 ? 4.502 2.198 -14.995 1.00 95.50 107 ARG A C 1
ATOM 855 O O . ARG A 1 107 ? 5.583 2.653 -15.351 1.00 95.50 107 ARG A O 1
ATOM 862 N N . LYS A 1 108 ? 3.647 1.627 -15.853 1.00 93.50 108 LYS A N 1
ATOM 863 C CA . LYS A 1 108 ? 3.948 1.468 -17.285 1.00 93.50 108 LYS A CA 1
ATOM 864 C C . LYS A 1 108 ? 4.210 2.814 -17.965 1.00 93.50 108 LYS A C 1
ATOM 866 O O . LYS A 1 108 ? 5.128 2.917 -18.767 1.00 93.50 108 LYS A O 1
ATOM 871 N N . LYS A 1 109 ? 3.415 3.843 -17.652 1.00 91.75 109 LYS A N 1
ATOM 872 C CA . LYS A 1 109 ? 3.611 5.192 -18.202 1.00 91.75 109 LYS A CA 1
ATOM 873 C C . LYS A 1 109 ? 4.941 5.803 -17.779 1.00 91.75 109 LYS A C 1
ATOM 875 O O . LYS A 1 109 ? 5.591 6.400 -18.622 1.00 91.75 109 LYS A O 1
ATOM 880 N N . LYS A 1 110 ? 5.322 5.674 -16.505 1.00 88.44 110 LYS A N 1
ATOM 881 C CA . LYS A 1 110 ? 6.584 6.228 -16.010 1.00 88.44 110 LYS A CA 1
ATOM 882 C C . LYS A 1 110 ? 7.785 5.503 -16.622 1.00 88.44 110 LYS A C 1
ATOM 884 O O . LYS A 1 110 ? 8.676 6.177 -17.109 1.00 88.44 110 LYS A O 1
ATOM 889 N N . ASN A 1 111 ? 7.734 4.173 -16.729 1.00 84.75 111 ASN A N 1
ATOM 890 C CA . ASN A 1 111 ? 8.788 3.398 -17.387 1.00 84.75 111 ASN A CA 1
ATOM 891 C C . ASN A 1 111 ? 9.021 3.827 -18.845 1.00 84.75 111 ASN A C 1
ATOM 893 O O . ASN A 1 111 ? 10.153 3.854 -19.285 1.00 84.75 111 ASN A O 1
ATOM 897 N N . LEU A 1 112 ? 7.961 4.183 -19.582 1.00 76.50 112 LEU A N 1
ATOM 898 C CA . LEU A 1 112 ? 8.071 4.665 -20.966 1.00 76.50 112 LEU A CA 1
ATOM 899 C C . LEU A 1 112 ? 8.585 6.111 -21.085 1.00 76.50 112 LEU A C 1
ATOM 901 O O . LEU A 1 112 ? 8.924 6.526 -22.181 1.00 76.50 112 LEU A O 1
ATOM 905 N N . GLN A 1 113 ? 8.578 6.895 -20.002 1.00 64.25 113 GLN A N 1
ATOM 906 C CA . GLN A 1 113 ? 9.055 8.287 -19.997 1.00 64.25 113 GLN A CA 1
ATOM 907 C C . GLN A 1 113 ? 10.545 8.412 -19.672 1.00 64.25 113 GLN A C 1
ATOM 909 O O . GLN A 1 113 ? 11.093 9.493 -19.844 1.00 64.25 113 GLN A O 1
ATOM 914 N N . ASP A 1 114 ? 11.164 7.348 -19.161 1.00 61.25 114 ASP A N 1
ATOM 915 C CA . ASP A 1 114 ? 12.586 7.321 -18.802 1.00 61.25 114 ASP A CA 1
ATOM 916 C C . ASP A 1 114 ? 13.465 6.735 -19.934 1.00 61.25 114 ASP A C 1
ATOM 918 O O . ASP A 1 114 ? 14.683 6.674 -19.788 1.00 61.25 114 ASP A O 1
ATOM 922 N N . ASP A 1 115 ? 12.848 6.331 -21.056 1.00 56.22 115 ASP A N 1
ATOM 923 C CA . ASP A 1 115 ? 13.497 5.790 -22.265 1.00 56.22 115 ASP A CA 1
ATOM 924 C C . ASP A 1 115 ? 13.674 6.839 -23.401 1.00 56.22 115 ASP A C 1
ATOM 926 O O . ASP A 1 115 ? 14.213 6.499 -24.457 1.00 56.22 115 ASP A O 1
ATOM 930 N N . ASP A 1 116 ? 13.239 8.091 -23.193 1.00 42.56 116 ASP A N 1
ATOM 931 C CA . ASP A 1 116 ? 13.393 9.249 -24.106 1.00 42.56 116 ASP A CA 1
ATOM 932 C C . ASP A 1 116 ? 14.420 10.265 -23.560 1.00 42.56 116 ASP A C 1
ATOM 934 O O . ASP A 1 116 ? 15.159 10.867 -24.378 1.00 42.56 116 ASP A O 1
#

InterPro domains:
  IPR001315 CARD domain [PF00619] (20-104)
  IPR001315 CARD domain [PS50209] (13-106)
  IPR011029 Death-like domain superfamily [G3DSA:1.10.533.10] (13-116)
  IPR011029 Death-like domain superfamily [SSF47986] (13-108)

Secondary structure (DSSP, 8-state):
-PPPTTGGG-SPPPHHHHHHHHHTHHHHHHHHTT-SHHHHHHHHTTSS-HHHHHHHHHHHTT-HHHHHHHHHHHHHHHS-TTTHHHHHHHHHHTT-HHHHHHHHHHHHHHHHHS--

Nearest PDB structures (foldseek):
  4a2w-assembly2_B  TM=8.613E-01  e=1.297E-01  Anas platyrhynchos
  4a2w-assembly1_A  TM=8.609E-01  e=1.543E-01  Anas platyrhynchos
  4e9m-assembly9_E  TM=7.961E-01  e=9.167E-02  Homo sapiens
  4a2q-assembly3_D  TM=8.435E-01  e=2.916E-01  Anas platyrhynchos
  4a2q-assembly4_E  TM=8.436E-01  e=3.676E-01  Anas platyrhynchos

Solvent-accessible surface area (backbone atoms only — not comparable to full-atom values): 6300 Å² total; per-residue (Å²): 134,82,76,55,79,50,68,79,42,54,34,48,30,40,70,67,59,34,47,48,50,62,78,38,42,70,60,48,34,62,62,52,61,78,48,70,60,50,62,56,43,35,46,75,70,53,48,43,54,74,74,53,44,58,60,23,52,67,29,34,78,77,33,54,50,54,12,47,47,46,47,53,49,44,39,36,52,48,21,4,60,68,36,58,61,60,49,40,52,44,28,46,78,60,72,33,48,73,58,33,54,49,51,56,51,48,42,55,52,53,61,63,64,77,78,119

Radius of gyration: 13.72 Å; Cα contacts (8 Å, |Δi|>4): 128; chains: 1; bounding box: 29×31×41 Å

Organism: Patella caerulea (NCBI:txid87958)

Mean predicted aligned error: 5.44 Å

Sequence (116 aa):
MAASANERNRGPMNDLDYYVIQKNMEYLCVQLRTSDVIISNMFSEHILNSEDREKIENKMEKSKRKGIETALTCLMESGGVNAFDPFIECLYKSGFDHVAEKLKRDRKKKNLQDDD

pLDDT: mean 87.01, std 13.3, range [39.41, 97.69]

Foldseek 3Di:
DDDDPQQVQWFAEPPLLLCLCVVCLVVQLVLPLVDPQLVVLCVVLVLADPVLVVVLVVLCVVPVSRSRSSVSVCSRGTSGHPSSVVSLVSCVVVVNPVVSVSSVVSSVVSVVVVVD